Protein AF-A0A3N5MLW0-F1 (afdb_monomer_lite)

Radius of gyration: 12.99 Å; chains: 1; bounding box: 35×22×37 Å

Secondary structure (DSSP, 8-state):
----HHHHHHHHHHHHHTSS--HHHHHHHHHHHHHHHHHHGGGS-S-HHHHHHHHHHHHHHHHHH--TT---HHHHHHHHHHHHHHHHHT--

Structure (mmCIF, N/CA/C/O backbone):
data_AF-A0A3N5MLW0-F1
#
_entry.id   AF-A0A3N5MLW0-F1
#
loop_
_atom_site.group_PDB
_atom_site.id
_atom_site.type_symbol
_atom_site.label_atom_id
_atom_site.label_alt_id
_atom_site.label_comp_id
_atom_site.label_asym_id
_atom_site.label_entity_id
_atom_site.label_seq_id
_atom_site.pdbx_PDB_ins_code
_atom_site.Cartn_x
_atom_site.Cartn_y
_atom_site.Cartn_z
_atom_site.occupancy
_atom_site.B_iso_or_equiv
_atom_site.auth_seq_id
_atom_site.auth_comp_id
_atom_site.auth_asym_id
_atom_site.auth_atom_id
_atom_site.pdbx_PDB_model_num
ATOM 1 N N . MET A 1 1 ? 23.472 9.151 -12.951 1.00 38.25 1 MET A N 1
ATOM 2 C CA . MET A 1 1 ? 23.065 8.707 -11.599 1.00 38.25 1 MET A CA 1
ATOM 3 C C . MET A 1 1 ? 21.739 9.375 -11.260 1.00 38.25 1 MET A C 1
ATOM 5 O O . MET A 1 1 ? 21.738 10.542 -10.904 1.00 38.25 1 MET A O 1
ATOM 9 N N . GLY A 1 2 ? 20.613 8.694 -11.492 1.00 43.97 2 GLY A N 1
ATOM 10 C CA . GLY A 1 2 ? 19.277 9.264 -11.281 1.00 43.97 2 GLY A CA 1
ATOM 11 C C . GLY A 1 2 ? 18.779 9.012 -9.860 1.00 43.97 2 GLY A C 1
ATOM 12 O O . GLY A 1 2 ? 18.552 7.871 -9.471 1.00 43.97 2 GLY A O 1
ATOM 13 N N . THR A 1 3 ? 18.594 10.072 -9.084 1.00 49.97 3 THR A N 1
ATOM 14 C CA . THR A 1 3 ? 18.073 10.080 -7.709 1.00 49.97 3 THR A CA 1
ATOM 15 C C . THR A 1 3 ? 16.548 9.880 -7.646 1.00 49.97 3 THR A C 1
ATOM 17 O O . THR A 1 3 ? 15.865 10.595 -6.924 1.00 49.97 3 THR A O 1
ATOM 20 N N . MET A 1 4 ? 15.981 8.912 -8.379 1.00 49.03 4 MET A N 1
ATOM 21 C CA . MET A 1 4 ? 14.515 8.755 -8.525 1.00 49.03 4 MET A CA 1
ATOM 22 C C . MET A 1 4 ? 13.889 7.586 -7.737 1.00 49.03 4 MET A C 1
ATOM 24 O O . MET A 1 4 ? 12.785 7.146 -8.031 1.00 49.03 4 MET A O 1
ATOM 28 N N . SER A 1 5 ? 14.557 7.075 -6.697 1.00 55.56 5 SER A N 1
ATOM 29 C CA . SER A 1 5 ? 14.017 5.980 -5.863 1.00 55.56 5 SER A CA 1
ATOM 30 C C . SER A 1 5 ? 13.107 6.462 -4.710 1.00 55.56 5 SER A C 1
ATOM 32 O O . SER A 1 5 ? 12.245 5.716 -4.239 1.00 55.56 5 SER A O 1
ATOM 34 N N . ARG A 1 6 ? 13.238 7.728 -4.273 1.00 53.47 6 ARG A N 1
ATOM 35 C CA . ARG A 1 6 ? 12.491 8.274 -3.117 1.00 53.47 6 ARG A CA 1
ATOM 36 C C . ARG A 1 6 ? 11.134 8.883 -3.478 1.00 53.47 6 ARG A C 1
ATOM 38 O O . ARG A 1 6 ? 10.181 8.696 -2.730 1.00 53.47 6 ARG A O 1
ATOM 45 N N . GLU A 1 7 ? 11.015 9.558 -4.620 1.00 54.94 7 GLU A N 1
ATOM 46 C CA . GLU A 1 7 ? 9.775 10.258 -5.005 1.00 54.94 7 GLU A CA 1
ATOM 47 C C . GLU A 1 7 ? 8.628 9.297 -5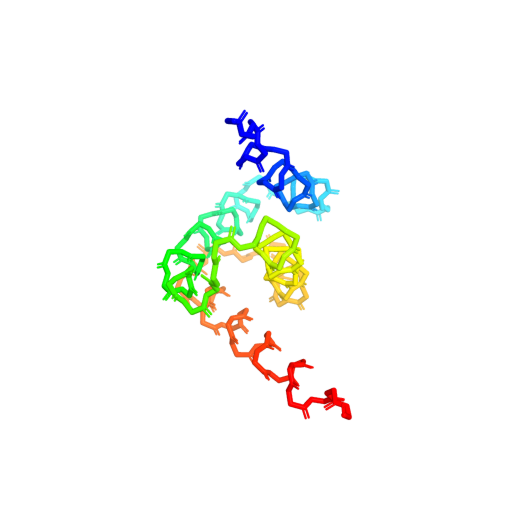.342 1.00 54.94 7 GLU A C 1
ATOM 49 O O . GLU A 1 7 ? 7.487 9.511 -4.936 1.00 54.94 7 GLU A O 1
ATOM 54 N N . ALA A 1 8 ? 8.937 8.188 -6.016 1.00 54.91 8 ALA A N 1
ATOM 55 C CA . ALA A 1 8 ? 7.951 7.162 -6.345 1.00 54.91 8 ALA A CA 1
ATOM 56 C C . ALA A 1 8 ? 7.406 6.451 -5.093 1.00 54.91 8 ALA A C 1
ATOM 58 O O . ALA A 1 8 ? 6.229 6.096 -5.033 1.00 54.91 8 ALA A O 1
ATOM 59 N N . LEU A 1 9 ? 8.254 6.249 -4.075 1.00 62.34 9 LEU A N 1
ATOM 60 C CA . LEU A 1 9 ? 7.813 5.772 -2.762 1.00 62.34 9 LEU A CA 1
ATOM 61 C C . LEU A 1 9 ? 6.906 6.817 -2.089 1.00 62.34 9 LEU A C 1
ATOM 63 O O . LEU A 1 9 ? 5.865 6.465 -1.537 1.00 62.34 9 LEU A O 1
ATOM 67 N N . ALA A 1 10 ? 7.272 8.100 -2.191 1.00 73.12 10 ALA A N 1
ATOM 68 C CA . ALA A 1 10 ? 6.547 9.196 -1.562 1.00 73.12 10 ALA A CA 1
ATOM 69 C C . ALA A 1 10 ? 5.098 9.301 -2.053 1.00 73.12 10 ALA A C 1
ATOM 71 O O . ALA A 1 10 ? 4.210 9.431 -1.222 1.00 73.12 10 ALA A O 1
ATOM 72 N N . LYS A 1 11 ? 4.815 9.172 -3.358 1.00 79.88 11 LYS A N 1
ATOM 73 C CA . LYS A 1 11 ? 3.432 9.311 -3.861 1.00 79.88 11 LYS A CA 1
ATOM 74 C C . LYS A 1 11 ? 2.501 8.186 -3.408 1.00 79.88 11 LYS A C 1
ATOM 76 O O . LYS A 1 11 ? 1.360 8.444 -3.036 1.00 79.88 11 LYS A O 1
ATOM 81 N N . ALA A 1 12 ? 2.971 6.937 -3.433 1.00 81.25 12 ALA A N 1
ATOM 82 C CA . ALA A 1 12 ? 2.176 5.805 -2.954 1.00 81.25 12 ALA A CA 1
ATOM 83 C C . ALA A 1 12 ? 1.930 5.901 -1.442 1.00 81.25 12 ALA A C 1
ATOM 85 O O . ALA A 1 12 ? 0.820 5.641 -0.981 1.00 81.25 12 ALA A O 1
ATOM 86 N N . ARG A 1 13 ? 2.941 6.341 -0.684 1.00 83.88 13 ARG A N 1
ATOM 87 C CA . ARG A 1 13 ? 2.820 6.526 0.760 1.00 83.88 13 ARG A CA 1
ATOM 88 C C . ARG A 1 13 ? 1.913 7.701 1.127 1.00 83.88 13 ARG A C 1
ATOM 90 O O . ARG A 1 13 ? 1.032 7.525 1.952 1.00 83.88 13 ARG A O 1
ATOM 97 N N . GLN A 1 14 ? 2.037 8.835 0.438 1.00 85.69 14 GLN A N 1
ATOM 98 C CA . GLN A 1 14 ? 1.137 9.987 0.580 1.00 85.69 14 GLN A CA 1
ATOM 99 C C . GLN A 1 14 ? -0.325 9.616 0.322 1.00 85.69 14 GLN A C 1
ATOM 101 O O . GLN A 1 14 ? -1.211 10.114 1.007 1.00 85.69 14 GLN A O 1
ATOM 106 N N . LEU A 1 15 ? -0.584 8.734 -0.650 1.00 87.00 15 LEU A N 1
ATOM 107 C CA . LEU A 1 15 ? -1.937 8.257 -0.924 1.00 87.00 15 LEU A CA 1
ATOM 108 C C . LEU A 1 15 ? -2.509 7.442 0.246 1.00 87.00 15 LEU A C 1
ATOM 110 O O . LEU A 1 15 ? -3.692 7.568 0.544 1.00 87.00 15 LEU A O 1
ATOM 114 N N . ILE A 1 16 ? -1.681 6.618 0.894 1.00 82.50 16 ILE A N 1
ATOM 115 C CA . ILE A 1 16 ? -2.078 5.842 2.075 1.00 82.50 16 ILE A CA 1
ATOM 116 C C . ILE A 1 16 ? -2.284 6.771 3.272 1.00 82.50 16 ILE A C 1
ATOM 118 O O . ILE A 1 16 ? -3.329 6.713 3.908 1.00 82.50 16 ILE A O 1
ATOM 122 N N . ASP A 1 17 ? -1.326 7.654 3.546 1.00 79.06 17 ASP A N 1
ATOM 123 C CA . ASP A 1 17 ? -1.359 8.545 4.709 1.00 79.06 17 ASP A CA 1
ATOM 124 C C . ASP A 1 17 ? -2.502 9.576 4.624 1.00 79.06 17 ASP A C 1
ATOM 126 O O . ASP A 1 17 ? -3.022 10.015 5.646 1.00 79.06 17 ASP A O 1
ATOM 130 N N . GLY A 1 18 ? -2.912 9.961 3.410 1.00 79.38 18 GLY A N 1
ATOM 131 C CA . GLY A 1 18 ? -4.038 10.866 3.169 1.00 79.38 18 GLY A CA 1
ATOM 132 C C . GLY A 1 18 ? -5.418 10.201 3.200 1.00 79.38 18 GLY A C 1
ATOM 133 O O . GLY A 1 18 ? -6.422 10.887 3.005 1.00 79.38 18 GLY A O 1
ATOM 134 N N . ALA A 1 19 ? -5.497 8.883 3.397 1.00 81.81 19 ALA A N 1
ATOM 135 C CA . ALA A 1 19 ? -6.767 8.174 3.444 1.00 81.81 19 ALA A CA 1
ATOM 136 C C . ALA A 1 19 ? -7.453 8.334 4.813 1.00 81.81 19 ALA A C 1
ATOM 138 O O . ALA A 1 19 ? -6.804 8.340 5.857 1.00 81.81 19 ALA A O 1
ATOM 139 N N . SER A 1 20 ? -8.785 8.445 4.814 1.00 84.50 20 SER A N 1
ATOM 140 C CA . SER A 1 20 ? -9.600 8.614 6.026 1.00 84.50 20 SER A CA 1
ATOM 141 C C . SER A 1 20 ? -9.745 7.305 6.813 1.00 84.50 20 SER A C 1
ATOM 143 O O . SER A 1 20 ? -10.829 6.737 6.892 1.00 84.50 20 SER A O 1
ATOM 145 N N . PHE A 1 21 ? -8.642 6.818 7.377 1.00 87.69 21 PHE A N 1
ATOM 146 C CA . PHE A 1 21 ? -8.594 5.650 8.255 1.00 87.69 21 PHE A CA 1
ATOM 147 C C . PHE A 1 21 ? -8.071 6.036 9.640 1.00 87.69 21 PHE A C 1
ATOM 149 O O . PHE A 1 21 ? -7.286 6.975 9.789 1.00 87.69 21 PHE A O 1
ATOM 156 N N . GLY A 1 22 ? -8.474 5.276 10.660 1.00 89.38 22 GLY A N 1
ATOM 157 C CA . GLY A 1 22 ? -7.889 5.389 11.993 1.00 89.38 22 GLY A CA 1
ATOM 158 C C . GLY A 1 22 ? -6.388 5.048 11.999 1.00 89.38 22 GLY A C 1
ATOM 159 O O . GLY A 1 22 ? -5.906 4.331 11.117 1.00 89.38 22 GLY A O 1
ATOM 160 N N . PRO A 1 23 ? -5.626 5.514 13.005 1.00 89.88 23 PRO A N 1
ATOM 161 C CA . PRO A 1 23 ? -4.169 5.355 13.055 1.00 89.88 23 PRO A CA 1
ATOM 162 C C . PRO A 1 23 ? -3.713 3.888 13.035 1.00 89.88 23 PRO A C 1
ATOM 164 O O . PRO A 1 23 ? -2.713 3.559 12.395 1.00 89.88 23 PRO A O 1
ATOM 167 N N . ASP A 1 24 ? -4.462 2.993 13.683 1.00 91.62 24 ASP A N 1
ATOM 168 C CA . ASP A 1 24 ? -4.166 1.556 13.686 1.00 91.62 24 ASP A CA 1
ATOM 169 C C . ASP A 1 24 ? -4.348 0.933 12.299 1.00 91.62 24 ASP A C 1
ATOM 171 O O . ASP A 1 24 ? -3.497 0.162 11.848 1.00 91.62 24 ASP A O 1
ATOM 175 N N . ALA A 1 25 ? -5.420 1.311 11.599 1.00 92.00 25 ALA A N 1
ATOM 176 C CA . ALA A 1 25 ? -5.673 0.865 10.237 1.00 92.00 25 ALA A CA 1
ATOM 177 C C . ALA A 1 25 ? -4.619 1.415 9.269 1.00 92.00 25 ALA A C 1
ATOM 179 O O . ALA A 1 25 ? -4.055 0.647 8.495 1.00 92.00 25 ALA A O 1
ATOM 180 N N . LEU A 1 26 ? -4.250 2.698 9.364 1.00 92.12 26 LEU A N 1
ATOM 181 C CA . LEU A 1 26 ? -3.163 3.274 8.560 1.00 92.12 26 LEU A CA 1
ATOM 182 C C . LEU A 1 26 ? -1.832 2.547 8.781 1.00 92.12 26 LEU A C 1
ATOM 184 O O . LEU A 1 26 ? -1.110 2.262 7.824 1.00 92.12 26 LEU A O 1
ATOM 188 N N . LYS A 1 27 ? -1.519 2.184 10.029 1.00 92.94 27 LYS A N 1
ATOM 189 C CA . LYS A 1 27 ? -0.322 1.400 10.352 1.00 92.94 27 LYS A CA 1
ATOM 190 C C . LYS A 1 27 ? -0.368 0.007 9.721 1.00 92.94 27 LYS A C 1
ATOM 192 O O . LYS A 1 27 ? 0.635 -0.429 9.152 1.00 92.94 27 LYS A O 1
ATOM 197 N N . ALA A 1 28 ? -1.507 -0.682 9.802 1.00 95.44 28 ALA A N 1
ATOM 198 C CA . ALA A 1 28 ? -1.686 -2.000 9.195 1.00 95.44 28 ALA A CA 1
ATOM 199 C C . ALA A 1 28 ? -1.600 -1.940 7.660 1.00 95.44 28 ALA A C 1
ATOM 201 O O . ALA A 1 28 ? -0.875 -2.732 7.061 1.00 95.44 28 ALA A O 1
ATOM 202 N N . ILE A 1 29 ? -2.258 -0.959 7.032 1.00 94.44 29 ILE A N 1
ATOM 203 C CA . ILE A 1 29 ? -2.229 -0.718 5.581 1.00 94.44 29 ILE A CA 1
ATOM 204 C C . ILE A 1 29 ? -0.804 -0.408 5.113 1.00 94.44 29 ILE A C 1
ATOM 206 O O . ILE A 1 29 ? -0.338 -0.995 4.138 1.00 94.44 29 ILE A O 1
ATOM 210 N N . GLY A 1 30 ? -0.090 0.476 5.816 1.00 93.50 30 GLY A N 1
ATOM 211 C CA . GLY A 1 30 ? 1.293 0.821 5.494 1.00 93.50 30 GLY A CA 1
ATOM 212 C C . GLY A 1 30 ? 2.229 -0.385 5.580 1.00 93.50 30 GLY A C 1
ATOM 213 O O . GLY A 1 30 ? 3.017 -0.618 4.668 1.00 93.50 30 GLY A O 1
ATOM 214 N N . LYS A 1 31 ? 2.097 -1.207 6.628 1.00 96.25 31 LYS A N 1
ATOM 215 C CA . LYS A 1 31 ? 2.895 -2.431 6.761 1.00 96.25 31 LYS A CA 1
ATOM 216 C C . LYS A 1 31 ? 2.558 -3.458 5.673 1.00 96.25 31 LYS A C 1
ATOM 218 O O . LYS A 1 31 ? 3.464 -4.035 5.081 1.00 96.25 31 LYS A O 1
ATOM 223 N N . ALA A 1 32 ? 1.274 -3.642 5.364 1.00 97.12 32 ALA A N 1
ATOM 224 C CA . ALA A 1 32 ? 0.838 -4.534 4.293 1.00 97.12 32 ALA A CA 1
ATOM 225 C C . ALA A 1 32 ? 1.349 -4.074 2.919 1.00 97.12 32 ALA A C 1
ATOM 227 O O . ALA A 1 32 ? 1.700 -4.911 2.090 1.00 97.12 32 ALA A O 1
ATOM 228 N N . PHE A 1 33 ? 1.437 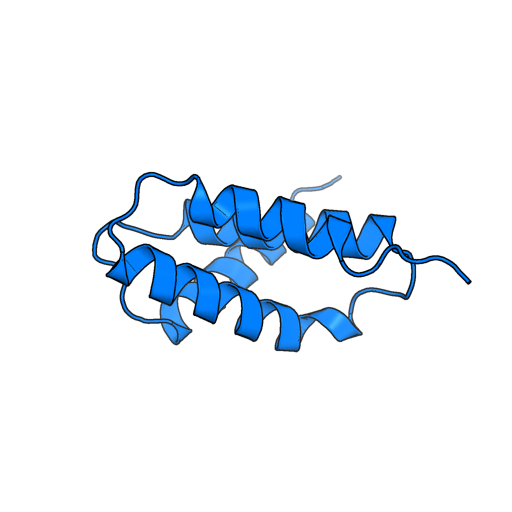-2.760 2.685 1.00 95.94 33 PHE A N 1
ATOM 229 C CA . PHE A 1 33 ? 2.047 -2.193 1.482 1.00 95.94 33 PHE A CA 1
ATOM 230 C C . PHE A 1 33 ? 3.524 -2.565 1.361 1.00 95.94 33 PHE A C 1
ATOM 232 O O . PHE A 1 33 ? 3.941 -3.058 0.312 1.00 95.94 33 PHE A O 1
ATOM 239 N N . ASP A 1 34 ? 4.301 -2.341 2.422 1.00 95.31 34 ASP A N 1
ATOM 240 C CA . ASP A 1 34 ? 5.742 -2.596 2.423 1.00 95.31 34 ASP A CA 1
ATOM 241 C C . ASP A 1 34 ? 6.039 -4.093 2.206 1.00 95.31 34 ASP A C 1
ATOM 243 O O . ASP A 1 34 ? 6.892 -4.445 1.387 1.00 95.31 34 ASP A O 1
ATOM 247 N N . GLU A 1 35 ? 5.283 -4.980 2.864 1.00 97.50 35 GLU A N 1
ATOM 248 C CA . GLU A 1 35 ? 5.409 -6.431 2.683 1.00 97.50 35 GLU A CA 1
ATOM 249 C C . GLU A 1 35 ? 4.983 -6.891 1.283 1.00 97.50 35 GLU A C 1
ATOM 251 O O . GLU A 1 35 ? 5.728 -7.614 0.622 1.00 97.50 35 GLU A O 1
ATOM 256 N N . ALA A 1 36 ? 3.819 -6.443 0.797 1.00 96.31 36 ALA A N 1
ATOM 257 C CA . ALA A 1 36 ? 3.344 -6.770 -0.546 1.00 96.31 36 ALA A CA 1
ATOM 258 C C . ALA A 1 36 ? 4.346 -6.321 -1.614 1.00 96.31 36 ALA A C 1
ATOM 260 O O . ALA A 1 36 ? 4.631 -7.065 -2.552 1.00 96.31 36 ALA A O 1
ATOM 261 N N . TRP A 1 37 ? 4.894 -5.109 -1.473 1.00 94.88 37 TRP A N 1
ATOM 262 C CA . TRP A 1 37 ? 5.899 -4.594 -2.392 1.00 94.88 37 TRP A CA 1
ATOM 263 C C . TRP A 1 37 ? 7.166 -5.449 -2.362 1.00 94.88 37 TRP A C 1
ATOM 265 O O . TRP A 1 37 ? 7.688 -5.771 -3.426 1.00 94.88 37 TRP A O 1
ATOM 275 N N . GLY A 1 38 ? 7.633 -5.865 -1.181 1.00 94.94 38 GLY A N 1
ATOM 276 C CA . GLY A 1 38 ? 8.776 -6.770 -1.042 1.00 94.94 38 GLY A CA 1
ATOM 277 C C . GLY A 1 38 ? 8.613 -8.088 -1.807 1.00 94.94 38 GLY A C 1
ATOM 278 O O . GLY A 1 38 ? 9.579 -8.563 -2.401 1.00 94.94 38 GLY A O 1
ATOM 279 N N . GLU A 1 39 ? 7.397 -8.639 -1.860 1.00 94.88 39 GLU A N 1
ATOM 280 C CA . GLU A 1 39 ? 7.103 -9.887 -2.579 1.00 94.88 39 GLU A CA 1
ATOM 281 C C . GLU A 1 39 ? 7.102 -9.723 -4.108 1.00 94.88 39 GLU A C 1
ATOM 283 O O . GLU A 1 39 ? 7.519 -10.632 -4.825 1.00 94.88 39 GLU A O 1
ATOM 288 N N . ILE A 1 40 ? 6.638 -8.579 -4.624 1.00 91.94 40 ILE A N 1
ATOM 289 C CA . ILE A 1 40 ? 6.436 -8.391 -6.072 1.00 91.94 40 ILE A CA 1
ATOM 290 C C . ILE A 1 40 ? 7.465 -7.484 -6.741 1.00 91.94 40 ILE A C 1
ATOM 292 O O . ILE A 1 40 ? 7.468 -7.403 -7.967 1.00 91.94 40 ILE A O 1
ATOM 296 N N . ALA A 1 41 ? 8.320 -6.791 -5.984 1.00 91.12 41 ALA A N 1
ATOM 297 C CA . ALA A 1 41 ? 9.260 -5.812 -6.529 1.00 91.12 41 ALA A CA 1
ATOM 298 C C . ALA A 1 41 ? 10.185 -6.409 -7.598 1.00 91.12 41 ALA A C 1
ATOM 300 O O . ALA A 1 41 ? 10.460 -5.740 -8.587 1.00 91.12 41 ALA A O 1
ATOM 301 N N . SER A 1 42 ? 10.615 -7.665 -7.435 1.00 90.12 42 SER A N 1
ATOM 302 C CA . SER A 1 42 ? 11.466 -8.376 -8.402 1.00 90.12 42 SER A CA 1
ATOM 303 C C . SER A 1 42 ? 10.780 -8.662 -9.742 1.00 90.12 42 SER A C 1
ATOM 305 O O . SER A 1 42 ? 11.466 -8.908 -10.731 1.00 90.12 42 SER A O 1
ATOM 307 N N . ASN A 1 43 ? 9.445 -8.598 -9.798 1.00 89.50 43 ASN A N 1
ATOM 308 C CA . ASN A 1 43 ? 8.683 -8.738 -11.040 1.00 89.50 43 ASN A CA 1
ATOM 309 C C . ASN A 1 43 ? 8.689 -7.447 -11.871 1.00 89.50 43 ASN A C 1
ATOM 311 O O . ASN A 1 43 ? 8.304 -7.466 -13.040 1.00 89.50 43 ASN A O 1
ATOM 315 N N . PHE A 1 44 ? 9.088 -6.323 -11.272 1.00 85.12 44 PHE A N 1
ATOM 316 C CA . PHE A 1 44 ? 9.201 -5.038 -11.946 1.00 85.12 44 PHE A CA 1
ATOM 317 C C . PHE A 1 44 ? 10.674 -4.774 -12.265 1.00 85.12 44 PHE A C 1
ATOM 319 O O . PHE A 1 44 ? 11.554 -4.961 -11.427 1.00 85.12 44 PHE A O 1
ATOM 326 N N . GLY A 1 45 ? 10.948 -4.374 -13.509 1.00 82.50 45 GLY A N 1
ATOM 327 C CA . GLY A 1 45 ? 12.300 -4.047 -13.958 1.00 82.50 45 GLY A CA 1
ATOM 328 C C . GLY A 1 45 ? 12.866 -2.794 -13.280 1.00 82.50 45 GLY A C 1
ATOM 329 O O . GLY A 1 45 ? 12.278 -2.216 -12.370 1.00 82.50 45 GLY A O 1
ATOM 330 N N . ALA A 1 46 ? 14.016 -2.330 -13.767 1.00 81.69 46 ALA A N 1
ATOM 331 C CA . ALA A 1 46 ? 14.680 -1.147 -13.220 1.00 81.69 46 ALA A CA 1
ATOM 332 C C . ALA A 1 46 ? 14.095 0.191 -13.715 1.00 81.69 46 ALA A C 1
ATOM 334 O O . ALA A 1 46 ? 14.596 1.239 -13.305 1.00 81.69 46 ALA A O 1
ATOM 335 N N . ASP A 1 47 ? 13.078 0.17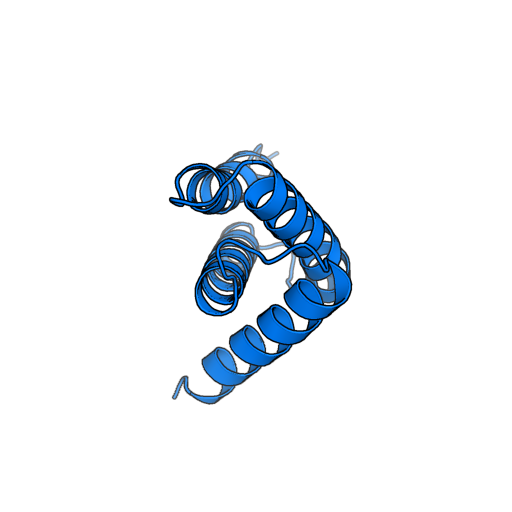6 -14.590 1.00 86.50 47 ASP A N 1
ATOM 336 C CA . ASP A 1 47 ? 12.442 1.404 -15.075 1.00 86.50 47 ASP A CA 1
ATOM 337 C C . ASP A 1 47 ? 11.714 2.107 -13.912 1.00 86.50 47 ASP A C 1
ATOM 339 O O . ASP A 1 47 ? 10.729 1.574 -13.380 1.00 86.50 47 ASP A O 1
ATOM 343 N N . PRO A 1 48 ? 12.161 3.313 -13.511 1.00 83.56 48 PRO A N 1
ATOM 344 C CA . PRO A 1 48 ? 11.551 4.044 -12.409 1.00 83.56 48 PRO A CA 1
ATOM 345 C C . PRO A 1 48 ? 10.061 4.339 -12.624 1.00 83.56 48 PRO A C 1
ATOM 347 O O . PRO A 1 48 ? 9.303 4.357 -11.653 1.00 83.56 48 PRO A O 1
ATOM 350 N N . GLN A 1 49 ? 9.624 4.543 -13.872 1.00 86.38 49 GLN A N 1
ATOM 351 C CA . GLN A 1 49 ? 8.230 4.858 -14.185 1.00 86.38 49 GLN A CA 1
ATOM 352 C C . GLN A 1 49 ? 7.318 3.644 -14.001 1.00 86.38 49 GLN A C 1
ATOM 354 O O . GLN A 1 49 ? 6.186 3.782 -13.533 1.00 86.38 49 GLN A O 1
ATOM 359 N N . ASP A 1 50 ? 7.791 2.451 -14.353 1.00 87.19 50 ASP A N 1
ATOM 360 C CA . ASP A 1 50 ? 7.014 1.224 -14.189 1.00 87.19 50 ASP A CA 1
ATOM 361 C C . ASP A 1 50 ? 6.953 0.792 -12.725 1.00 87.19 50 ASP A C 1
ATOM 363 O O . ASP A 1 50 ? 5.878 0.429 -12.237 1.00 87.19 50 ASP A O 1
ATOM 367 N N . VAL A 1 51 ? 8.058 0.947 -11.989 1.00 89.56 51 VAL A N 1
ATOM 368 C CA . VAL A 1 51 ? 8.095 0.763 -10.531 1.00 89.56 51 VAL A CA 1
ATOM 369 C C . VAL A 1 51 ? 7.116 1.709 -9.831 1.00 89.56 51 VAL A C 1
ATOM 371 O O . VAL A 1 51 ? 6.348 1.284 -8.966 1.00 89.56 51 VAL A O 1
ATOM 374 N N . GLU A 1 52 ? 7.085 2.983 -10.220 1.00 88.62 52 GLU A N 1
ATOM 375 C CA . GLU A 1 52 ? 6.156 3.965 -9.660 1.00 88.62 52 GLU A CA 1
ATOM 376 C C . GLU A 1 52 ? 4.692 3.605 -9.949 1.00 88.62 52 GLU A C 1
ATOM 378 O O . GLU A 1 52 ? 3.865 3.565 -9.032 1.00 88.62 52 GLU A O 1
ATOM 383 N N . LYS A 1 53 ? 4.360 3.287 -11.206 1.00 89.75 53 LYS A N 1
ATOM 384 C CA . LYS A 1 53 ? 3.002 2.870 -11.593 1.00 89.75 53 LYS A CA 1
ATOM 385 C C . LYS A 1 53 ? 2.559 1.627 -10.823 1.00 89.75 53 LYS A C 1
ATOM 387 O O . LYS A 1 53 ? 1.400 1.553 -10.410 1.00 89.75 53 LYS A O 1
ATOM 392 N N . ALA A 1 54 ? 3.455 0.663 -10.624 1.00 91.94 54 ALA A N 1
ATOM 393 C CA . ALA A 1 54 ? 3.175 -0.552 -9.872 1.00 91.94 54 ALA A CA 1
ATOM 394 C C . ALA A 1 54 ? 2.893 -0.260 -8.392 1.00 91.94 54 ALA A C 1
ATOM 396 O O . ALA A 1 54 ? 1.873 -0.712 -7.871 1.00 91.94 54 ALA A O 1
ATOM 397 N N . ARG A 1 55 ? 3.723 0.566 -7.741 1.00 93.00 55 ARG A N 1
ATOM 398 C CA . ARG A 1 55 ? 3.509 1.014 -6.354 1.00 93.00 55 ARG A CA 1
ATOM 399 C C . ARG A 1 55 ? 2.186 1.756 -6.184 1.00 93.00 55 ARG A C 1
ATOM 401 O O . ARG A 1 55 ? 1.429 1.460 -5.266 1.00 93.00 55 ARG A O 1
ATOM 408 N N . LEU A 1 56 ? 1.861 2.675 -7.094 1.00 93.25 56 LEU A N 1
ATOM 409 C CA . LEU A 1 56 ? 0.587 3.401 -7.057 1.00 93.25 56 LEU A CA 1
ATOM 410 C C . LEU A 1 56 ? -0.621 2.470 -7.211 1.00 93.25 56 LEU A C 1
ATOM 412 O O . LEU A 1 56 ? -1.642 2.675 -6.556 1.00 93.25 56 LEU A O 1
ATOM 416 N N . ARG A 1 57 ? -0.525 1.441 -8.059 1.00 92.38 57 ARG A N 1
ATOM 417 C CA . ARG A 1 57 ? -1.581 0.425 -8.194 1.00 92.38 57 ARG A CA 1
ATOM 418 C C . ARG A 1 57 ? -1.740 -0.398 -6.930 1.00 92.38 57 ARG A C 1
ATOM 420 O O . ARG A 1 57 ? -2.870 -0.597 -6.500 1.00 92.38 57 ARG A O 1
ATOM 427 N N . LEU A 1 58 ? -0.634 -0.831 -6.334 1.00 94.94 58 LEU A N 1
ATOM 428 C CA . LEU A 1 58 ? -0.659 -1.589 -5.091 1.00 94.94 58 LEU A CA 1
ATOM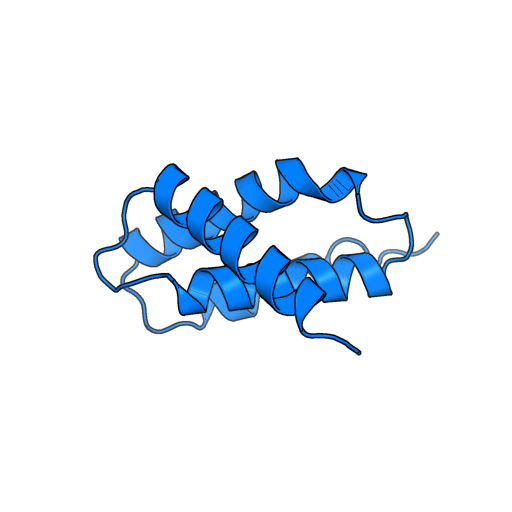 429 C C . LEU A 1 58 ? -1.311 -0.783 -3.959 1.00 94.94 58 LEU A C 1
ATOM 431 O O . LEU A 1 58 ? -2.195 -1.298 -3.282 1.00 94.94 58 LEU A O 1
ATOM 435 N N . ALA A 1 59 ? -0.951 0.496 -3.809 1.00 94.69 59 ALA A N 1
ATOM 436 C CA . ALA A 1 59 ? -1.571 1.384 -2.826 1.00 94.69 59 ALA A CA 1
ATOM 437 C C . ALA A 1 59 ? -3.086 1.526 -3.058 1.00 94.69 59 ALA A C 1
ATOM 439 O O . ALA A 1 59 ? -3.872 1.372 -2.129 1.00 94.69 59 ALA A O 1
ATOM 440 N N . LYS A 1 60 ? -3.521 1.740 -4.307 1.00 93.62 60 LYS A N 1
ATOM 441 C CA . LYS A 1 60 ? -4.954 1.800 -4.649 1.00 93.62 60 LYS A CA 1
ATOM 442 C C . LYS A 1 60 ? -5.683 0.484 -4.366 1.00 93.62 60 LYS A C 1
ATOM 444 O O . LYS A 1 60 ? -6.799 0.513 -3.857 1.00 93.62 60 LYS A O 1
ATOM 449 N N . ALA A 1 61 ? -5.063 -0.652 -4.681 1.00 95.12 61 ALA A N 1
ATOM 450 C CA . ALA A 1 61 ? -5.621 -1.968 -4.400 1.00 95.12 61 ALA A CA 1
ATOM 451 C C . ALA A 1 61 ? -5.813 -2.172 -2.890 1.00 95.12 61 ALA A C 1
ATOM 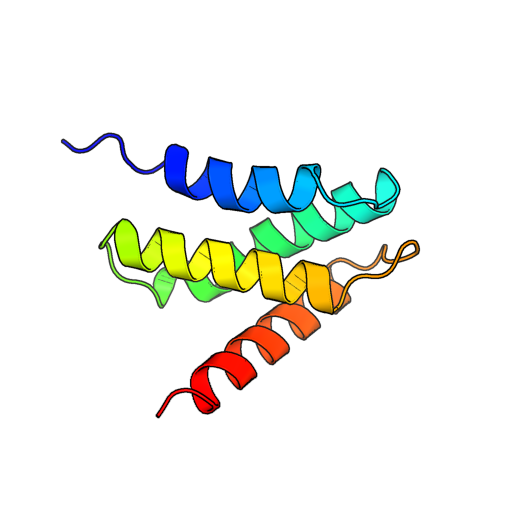453 O O . ALA A 1 61 ? -6.908 -2.546 -2.477 1.00 95.12 61 ALA A O 1
ATOM 454 N N . LEU A 1 62 ? -4.805 -1.834 -2.079 1.00 94.44 62 LEU A N 1
ATOM 455 C CA . LEU A 1 62 ? -4.872 -1.844 -0.612 1.00 94.44 62 LEU A CA 1
ATOM 456 C C . LEU A 1 62 ? -6.019 -0.994 -0.073 1.00 94.44 62 LEU A C 1
ATOM 458 O O . LEU A 1 62 ? -6.853 -1.493 0.675 1.00 94.44 62 LEU A O 1
ATOM 462 N N . LEU A 1 63 ? -6.102 0.267 -0.495 1.00 93.12 63 LEU A N 1
ATOM 463 C CA . LEU A 1 63 ? -7.154 1.174 -0.034 1.00 93.12 63 LEU A CA 1
ATOM 464 C C . LEU A 1 63 ? -8.555 0.705 -0.447 1.00 93.12 63 LEU A C 1
ATOM 466 O O . LEU A 1 63 ? -9.516 0.978 0.259 1.00 93.12 63 LEU A O 1
ATOM 470 N N . SER A 1 64 ? -8.680 -0.022 -1.562 1.00 93.81 64 SER A N 1
ATOM 471 C CA . SER A 1 64 ? -9.969 -0.565 -2.009 1.00 93.81 64 SER A CA 1
ATOM 472 C C . SER A 1 64 ? -10.452 -1.788 -1.222 1.00 93.81 64 SER A C 1
ATOM 474 O O . SER A 1 64 ? -11.638 -2.101 -1.283 1.00 93.81 64 SER A O 1
ATOM 476 N N . VAL A 1 65 ? -9.550 -2.494 -0.528 1.00 93.56 65 VAL A N 1
ATOM 477 C CA . VAL A 1 65 ? -9.878 -3.688 0.277 1.00 93.56 65 VAL A CA 1
ATOM 478 C C . VAL A 1 65 ? -9.846 -3.419 1.783 1.00 93.56 65 VAL A C 1
ATOM 480 O O . VAL A 1 65 ? -10.297 -4.259 2.557 1.00 93.56 65 VAL A O 1
ATOM 483 N N . ALA A 1 66 ? -9.291 -2.282 2.205 1.00 93.12 66 ALA A N 1
ATOM 484 C CA . ALA A 1 66 ? -9.197 -1.906 3.605 1.00 93.12 66 ALA A CA 1
ATOM 485 C C . ALA A 1 66 ? -10.521 -1.346 4.151 1.00 93.12 66 ALA A C 1
ATOM 487 O O . ALA A 1 66 ? -11.291 -0.690 3.450 1.00 93.12 66 ALA A O 1
ATOM 488 N N . HIS A 1 67 ? -10.734 -1.568 5.444 1.00 91.38 67 HIS A N 1
ATOM 489 C CA . HIS A 1 67 ? -11.823 -1.032 6.252 1.00 91.38 67 HIS A CA 1
ATOM 490 C C . HIS A 1 67 ? -11.259 -0.326 7.494 1.00 91.38 67 HIS A C 1
ATOM 492 O O . HIS A 1 67 ? -10.097 -0.514 7.853 1.00 91.38 67 HIS A O 1
ATOM 498 N N . GLU A 1 68 ? -12.086 0.471 8.174 1.00 86.50 68 GLU A N 1
ATOM 499 C CA . GLU A 1 68 ? -11.684 1.237 9.366 1.00 86.50 68 GLU A CA 1
ATOM 500 C C . GLU A 1 68 ? -11.140 0.355 10.503 1.00 86.50 68 GLU A C 1
ATOM 502 O O . GLU A 1 68 ? -10.217 0.749 11.210 1.00 86.50 68 GLU A O 1
ATOM 507 N N . ASP A 1 69 ? -11.634 -0.880 10.607 1.00 88.12 69 ASP A N 1
ATOM 508 C CA . ASP A 1 69 ? -11.189 -1.877 11.586 1.00 88.12 69 ASP A CA 1
ATOM 509 C C . ASP A 1 69 ? -10.113 -2.844 11.068 1.00 88.12 69 ASP A C 1
ATOM 511 O O . ASP A 1 69 ? -9.767 -3.817 11.748 1.00 88.12 69 ASP A O 1
ATOM 515 N N . SER A 1 70 ? -9.570 -2.623 9.868 1.00 87.94 70 SER A N 1
ATOM 516 C CA . SER A 1 70 ? -8.540 -3.498 9.309 1.00 87.94 70 SER A CA 1
ATOM 517 C C . SER A 1 70 ? -7.252 -3.436 10.128 1.00 87.94 70 SER A C 1
ATOM 519 O O . SER A 1 70 ? -6.518 -2.454 10.094 1.00 87.94 70 SER A O 1
ATOM 521 N N . ARG A 1 71 ? -6.957 -4.526 10.839 1.00 91.44 71 ARG A N 1
ATOM 522 C CA . ARG A 1 71 ? -5.750 -4.676 11.672 1.00 91.44 71 ARG A CA 1
ATOM 523 C C . ARG A 1 71 ? -4.844 -5.826 11.224 1.00 91.44 71 ARG A C 1
ATOM 525 O O . ARG A 1 71 ? -3.692 -5.894 11.645 1.00 91.44 71 ARG A O 1
ATOM 532 N N . ASP A 1 72 ? -5.350 -6.715 10.371 1.00 95.62 72 ASP A N 1
ATOM 533 C CA . ASP A 1 72 ? -4.622 -7.894 9.903 1.00 95.62 72 ASP A CA 1
ATOM 534 C C . ASP A 1 72 ? -3.821 -7.582 8.632 1.00 95.62 72 ASP A C 1
ATOM 536 O O . ASP A 1 72 ? -4.363 -7.389 7.541 1.00 95.62 72 ASP A O 1
ATOM 540 N N . VAL A 1 73 ? -2.503 -7.531 8.803 1.00 96.19 73 VAL A N 1
ATOM 541 C CA . VAL A 1 73 ? -1.535 -7.201 7.754 1.00 96.19 73 VAL A CA 1
ATOM 542 C C . VAL A 1 73 ? -1.498 -8.272 6.664 1.00 96.19 73 VAL A C 1
ATOM 544 O O . VAL A 1 73 ? -1.456 -7.932 5.482 1.00 96.19 73 VAL A O 1
ATOM 547 N N . ASP A 1 74 ? -1.550 -9.552 7.035 1.00 96.12 74 ASP A N 1
ATOM 548 C CA . ASP A 1 74 ? -1.452 -10.659 6.083 1.00 96.12 74 ASP A CA 1
ATOM 549 C C . ASP A 1 74 ? -2.710 -10.758 5.218 1.00 96.12 74 ASP A C 1
ATOM 551 O O . ASP A 1 74 ? -2.619 -10.996 4.008 1.00 96.12 74 ASP A O 1
ATOM 555 N N . VAL A 1 75 ? -3.885 -10.52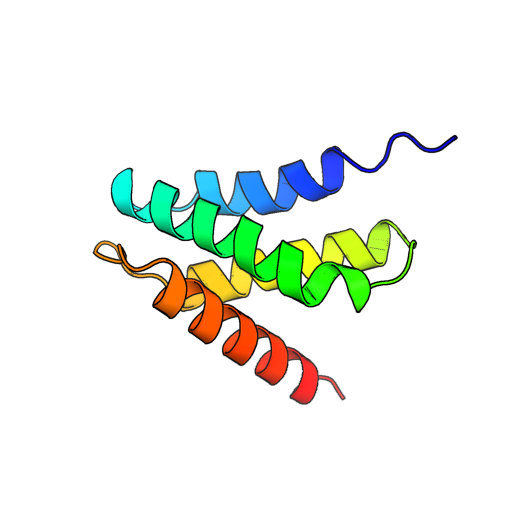8 5.812 1.00 95.88 75 VAL A N 1
ATOM 556 C CA . VAL A 1 75 ? -5.156 -10.469 5.076 1.00 95.88 75 VAL A CA 1
ATOM 557 C C . VAL A 1 75 ? -5.150 -9.304 4.086 1.00 95.88 75 VAL A C 1
ATOM 559 O O . VAL A 1 75 ? -5.431 -9.514 2.903 1.00 95.88 75 VAL A O 1
ATOM 562 N N . LEU A 1 76 ? -4.772 -8.100 4.533 1.00 96.62 76 LEU A N 1
ATOM 563 C CA . LEU A 1 76 ? -4.681 -6.909 3.678 1.00 96.62 76 LEU A CA 1
ATOM 564 C C . LEU A 1 76 ? -3.709 -7.114 2.512 1.00 96.62 76 LEU A C 1
ATOM 566 O O . LEU A 1 76 ? -4.050 -6.833 1.361 1.00 96.62 76 LEU A O 1
ATOM 570 N N . LYS A 1 77 ? -2.520 -7.652 2.797 1.00 97.00 77 LYS A N 1
ATOM 571 C CA . LYS A 1 77 ? -1.496 -7.966 1.797 1.00 97.00 77 LYS A CA 1
ATOM 572 C C . LYS A 1 77 ? -2.041 -8.900 0.720 1.00 97.00 77 LYS A C 1
ATOM 574 O O . LYS A 1 77 ? -2.004 -8.572 -0.467 1.00 97.00 77 LYS A O 1
ATOM 579 N N . ARG A 1 78 ? -2.584 -10.057 1.121 1.00 96.94 78 ARG A N 1
ATOM 580 C CA . ARG A 1 78 ? -3.102 -11.070 0.185 1.00 96.94 78 ARG A CA 1
ATOM 581 C C . ARG A 1 78 ? -4.248 -10.518 -0.660 1.00 96.94 78 ARG A C 1
ATOM 583 O O . ARG A 1 78 ? -4.243 -10.701 -1.877 1.00 96.94 78 ARG A O 1
ATOM 590 N N . ALA A 1 79 ? -5.194 -9.816 -0.036 1.00 95.62 79 ALA A N 1
ATOM 591 C CA . ALA A 1 79 ? -6.332 -9.219 -0.730 1.00 95.62 79 ALA A CA 1
ATOM 592 C C . ALA A 1 79 ? -5.889 -8.162 -1.755 1.00 95.62 79 ALA A C 1
ATOM 594 O O . ALA A 1 79 ? -6.384 -8.145 -2.884 1.00 95.62 79 ALA A O 1
ATOM 595 N N . ALA A 1 80 ? -4.914 -7.321 -1.408 1.00 95.81 80 ALA A N 1
ATOM 596 C CA . ALA A 1 80 ? -4.398 -6.299 -2.309 1.00 95.81 80 ALA A CA 1
ATOM 597 C C . ALA A 1 80 ? -3.641 -6.882 -3.508 1.00 95.81 80 ALA A C 1
ATOM 599 O O . ALA A 1 80 ? -3.858 -6.439 -4.636 1.00 95.81 80 ALA A O 1
ATOM 600 N N . LEU A 1 81 ? -2.805 -7.904 -3.297 1.00 95.62 81 LEU A N 1
ATOM 601 C CA . LEU A 1 81 ? -2.116 -8.602 -4.386 1.00 95.62 81 LEU A CA 1
ATOM 602 C C . LEU A 1 81 ? -3.112 -9.277 -5.338 1.00 95.62 81 LEU A C 1
ATOM 604 O O . LEU A 1 81 ? -2.993 -9.143 -6.558 1.00 95.62 81 LEU A O 1
ATOM 608 N N . GLN A 1 82 ? -4.139 -9.940 -4.795 1.00 95.00 82 GLN A N 1
ATOM 609 C CA . GLN A 1 82 ? -5.221 -10.517 -5.596 1.00 95.00 82 GLN A CA 1
ATOM 610 C C . GLN A 1 82 ? -5.963 -9.442 -6.395 1.00 95.00 82 GLN A C 1
ATOM 612 O O . GLN A 1 82 ? -6.178 -9.605 -7.599 1.00 95.00 82 GLN A O 1
ATOM 617 N N . ARG A 1 83 ? -6.318 -8.321 -5.757 1.00 94.06 83 ARG A N 1
ATOM 618 C CA . ARG A 1 83 ? -7.004 -7.209 -6.418 1.00 94.06 83 ARG A CA 1
ATOM 619 C C . ARG A 1 83 ? -6.161 -6.607 -7.541 1.00 94.06 83 ARG A C 1
ATOM 621 O O . ARG A 1 83 ? -6.666 -6.431 -8.647 1.00 94.06 83 ARG A O 1
ATOM 628 N N . MET A 1 84 ? -4.878 -6.364 -7.288 1.00 93.00 84 MET A N 1
ATOM 629 C CA . MET A 1 84 ? -3.940 -5.849 -8.283 1.00 93.00 84 MET A CA 1
ATOM 630 C C . MET A 1 84 ? -3.815 -6.803 -9.478 1.00 93.00 84 MET A C 1
ATOM 632 O O . MET A 1 84 ? -3.870 -6.357 -10.623 1.00 93.00 84 MET A O 1
ATOM 636 N N . ALA A 1 85 ? -3.712 -8.114 -9.241 1.00 90.69 85 ALA A N 1
ATOM 637 C CA . ALA A 1 85 ? -3.655 -9.111 -10.310 1.00 90.69 85 ALA A CA 1
ATOM 638 C C . ALA A 1 85 ? -4.931 -9.134 -11.173 1.00 90.69 85 ALA A C 1
ATOM 640 O O . ALA A 1 85 ? -4.850 -9.277 -12.395 1.00 90.69 85 ALA A O 1
ATOM 641 N N . LEU A 1 86 ? -6.112 -8.961 -10.567 1.00 89.44 86 LEU A N 1
ATOM 642 C CA . LEU A 1 86 ? -7.376 -8.850 -11.304 1.00 89.44 86 LEU A CA 1
ATOM 643 C C . LEU A 1 86 ? -7.421 -7.598 -12.188 1.00 89.44 86 LEU A C 1
ATOM 645 O O . LEU A 1 86 ? -7.899 -7.676 -13.320 1.00 89.44 86 LEU A O 1
ATOM 649 N N . ASP A 1 87 ? -6.888 -6.473 -11.712 1.00 82.12 87 ASP A N 1
ATOM 650 C CA . ASP A 1 87 ? -6.821 -5.237 -12.497 1.00 82.12 87 ASP A CA 1
ATOM 651 C C . ASP A 1 87 ? -5.879 -5.372 -13.707 1.00 82.12 87 ASP A C 1
ATOM 653 O O . ASP A 1 87 ? -6.163 -4.819 -14.770 1.00 82.12 87 ASP A O 1
ATOM 657 N N . TYR A 1 88 ? -4.806 -6.167 -13.603 1.00 78.00 88 TYR A N 1
ATOM 658 C CA . TYR A 1 88 ? -3.960 -6.503 -14.757 1.00 78.00 88 TYR A CA 1
ATOM 659 C C . TYR A 1 88 ? -4.692 -7.344 -15.806 1.00 78.00 88 TYR A C 1
ATOM 661 O O . TYR A 1 88 ? -4.557 -7.073 -16.994 1.00 78.00 88 TYR A O 1
ATOM 669 N N . ARG A 1 89 ? -5.492 -8.331 -15.387 1.00 74.75 89 ARG A N 1
ATOM 670 C CA . ARG A 1 89 ? -6.246 -9.205 -16.308 1.00 74.75 89 ARG A CA 1
ATOM 671 C C . ARG A 1 89 ? -7.342 -8.476 -17.085 1.00 74.75 89 ARG A C 1
ATOM 673 O O . ARG A 1 89 ? -7.794 -8.973 -18.106 1.00 74.75 89 ARG A O 1
ATOM 680 N N . ARG A 1 90 ? -7.802 -7.329 -16.581 1.00 73.69 90 ARG A N 1
ATOM 681 C CA . ARG A 1 90 ? -8.845 -6.504 -17.210 1.00 73.69 90 ARG A CA 1
ATOM 682 C C . ARG A 1 90 ? -8.300 -5.501 -18.226 1.00 73.69 90 ARG A C 1
ATOM 684 O O . ARG A 1 90 ? -9.091 -4.786 -18.836 1.00 73.69 90 ARG A O 1
ATOM 691 N N . ARG A 1 91 ? -6.979 -5.406 -18.386 1.00 61.84 91 ARG A N 1
ATOM 692 C CA . ARG A 1 91 ? -6.368 -4.532 -19.389 1.00 61.84 91 ARG A CA 1
ATOM 693 C C . ARG A 1 91 ? -6.388 -5.241 -20.757 1.00 61.84 91 ARG A C 1
ATOM 695 O O . ARG A 1 91 ? -5.927 -6.379 -20.798 1.00 61.84 91 ARG A O 1
ATOM 702 N N . PRO A 1 92 ? -6.950 -4.620 -21.813 1.00 45.53 92 PRO A N 1
ATOM 703 C CA . PRO A 1 92 ? -6.945 -5.172 -23.169 1.00 45.53 92 PRO A CA 1
ATOM 704 C C . PRO A 1 92 ? -5.537 -5.227 -23.767 1.00 45.53 92 PRO A C 1
ATOM 706 O O . PRO A 1 92 ? -4.673 -4.429 -23.324 1.00 45.53 92 PRO A O 1
#

Sequence (92 aa):
MGTMSREALAKARQLIDGASFGPDALKAIGKAFDEAWGEIASNFGADPQDVEKARLRLAKALLSVAHEDSRDVDVLKRAALQRMALDYRRRP

pLDDT: mean 85.52, std 13.85, range [38.25, 97.5]

Foldseek 3Di:
DDPLPPVLVVVLLCLLVPDPADPLQSVLLVLLLVVLCVVCVVVDDPPSVRNSVLSNLLSVLLSVPGDNPDNDSVVSNVSSVVSSVVVVVPDD